Protein AF-A0A7V9KT99-F1 (afdb_monomer_lite)

Secondary structure (DSSP, 8-state):
-THHHHHHHHHHHH--SHHHHHHHHHHHHHHHHHHHHHHHHHHHHHHHHHHHHHHHHHHSSPPTTHHHHHHHHHHHHHHHHHHHHHHHHHHHHHHHT-SSS-HHHHHHHHHHHHHHHHHHHHTTT-STT--HHHHHHHHHHHHHHHHH-

Sequence (149 aa):
MIVTPAGLAGLTVVLEEPAARVLSAMATAAYVAGGVCWIASLAFRLTVVTWAAERTVKLGHVPEGFAAYDRWAGALYIIHMLTAYVASIVLGLAVLVSEALPTWLGWIGVLWGVAFALGFLATRFAGPFNPPFLAHLYTASVGVALLVH

Structure (mmCIF, N/CA/C/O backbone):
data_AF-A0A7V9KT99-F1
#
_entry.id   AF-A0A7V9KT99-F1
#
loop_
_atom_site.group_PDB
_atom_site.id
_atom_site.type_symbol
_atom_site.label_atom_id
_atom_site.label_alt_id
_atom_site.label_comp_id
_atom_site.label_asym_id
_atom_site.label_entity_id
_atom_site.label_seq_id
_atom_site.pdbx_PDB_ins_code
_atom_sit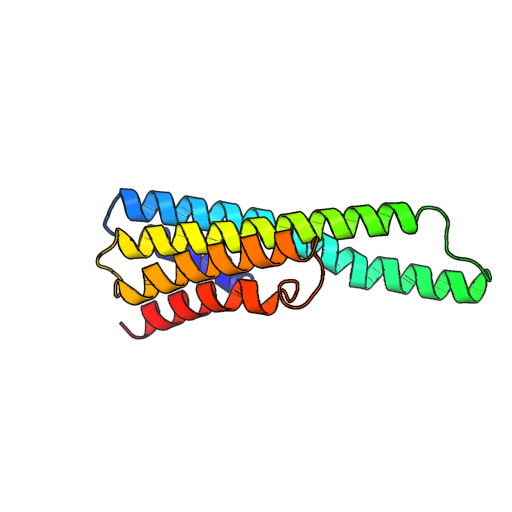e.Cartn_x
_atom_site.Cartn_y
_atom_site.Cartn_z
_atom_site.occupancy
_atom_site.B_iso_or_equiv
_atom_site.auth_seq_id
_atom_site.auth_comp_id
_atom_site.auth_asym_id
_atom_site.auth_atom_id
_atom_site.pdbx_PDB_model_num
ATOM 1 N N . MET A 1 1 ? -9.886 5.329 -5.686 1.00 50.69 1 MET A N 1
ATOM 2 C CA . MET A 1 1 ? -8.592 5.606 -5.025 1.00 50.69 1 MET A CA 1
ATOM 3 C C . MET A 1 1 ? -8.690 6.719 -3.988 1.00 50.69 1 MET A C 1
ATOM 5 O O . MET A 1 1 ? -8.309 6.451 -2.867 1.00 50.69 1 MET A O 1
ATOM 9 N N . ILE A 1 2 ? -9.270 7.896 -4.278 1.00 55.25 2 ILE A N 1
ATOM 10 C CA . ILE A 1 2 ? -9.514 8.968 -3.272 1.00 55.25 2 ILE A CA 1
ATOM 11 C C . ILE A 1 2 ? -10.466 8.523 -2.141 1.00 55.25 2 ILE A C 1
ATOM 13 O O . ILE A 1 2 ? -10.355 8.971 -1.004 1.00 55.25 2 ILE A O 1
ATOM 17 N N . VAL A 1 3 ? -11.363 7.582 -2.444 1.00 58.66 3 VAL A N 1
ATOM 18 C CA . VAL A 1 3 ? -12.352 7.046 -1.497 1.00 58.66 3 VAL A CA 1
ATOM 19 C C . VAL A 1 3 ? -11.698 6.310 -0.319 1.00 58.66 3 VAL A C 1
ATOM 21 O O . VAL A 1 3 ? -12.211 6.373 0.789 1.00 58.66 3 VAL A O 1
ATOM 24 N N . THR A 1 4 ? -10.544 5.660 -0.514 1.00 68.69 4 THR A N 1
ATOM 25 C CA . THR A 1 4 ? -9.896 4.865 0.545 1.00 68.69 4 THR A CA 1
ATOM 26 C C . THR A 1 4 ? -9.208 5.742 1.604 1.00 68.69 4 THR A C 1
ATOM 28 O O . THR A 1 4 ? -9.477 5.535 2.782 1.00 68.69 4 THR A O 1
ATOM 31 N N . PRO A 1 5 ? -8.404 6.767 1.248 1.00 69.12 5 PRO A N 1
ATOM 32 C CA . PRO A 1 5 ? -7.903 7.746 2.211 1.00 69.12 5 PRO A CA 1
ATOM 33 C C . PRO A 1 5 ? -9.013 8.532 2.907 1.00 69.12 5 PRO A C 1
ATOM 35 O O . PRO A 1 5 ? -8.936 8.739 4.111 1.00 69.12 5 PRO A O 1
ATOM 38 N N . ALA A 1 6 ? -10.052 8.945 2.170 1.00 70.94 6 ALA A N 1
ATOM 39 C CA . ALA A 1 6 ? -11.189 9.653 2.753 1.00 70.94 6 ALA A CA 1
ATOM 40 C C . ALA A 1 6 ? -11.958 8.768 3.747 1.00 70.94 6 ALA A C 1
ATOM 42 O O . ALA A 1 6 ? -12.325 9.236 4.819 1.00 70.94 6 ALA A O 1
ATOM 43 N N . GLY A 1 7 ? -12.140 7.482 3.430 1.00 74.38 7 GLY A N 1
ATOM 44 C CA . GLY A 1 7 ? -12.744 6.503 4.333 1.00 74.38 7 GLY A CA 1
ATOM 45 C C . GLY A 1 7 ? -11.909 6.253 5.592 1.00 74.38 7 GLY A C 1
ATOM 46 O O . GLY A 1 7 ? -12.460 6.2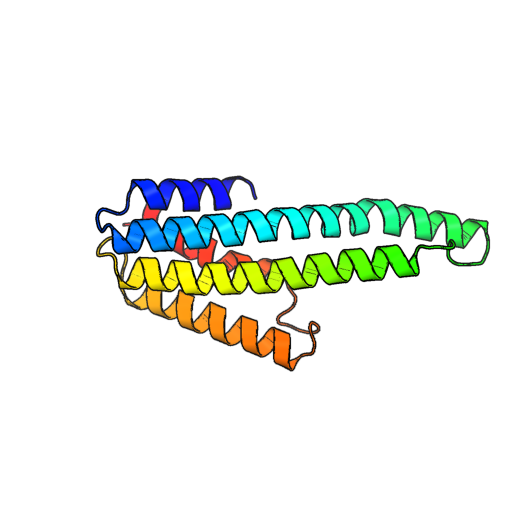36 6.686 1.00 74.38 7 GLY A O 1
ATOM 47 N N . LEU A 1 8 ? -10.582 6.137 5.467 1.00 74.50 8 LEU A N 1
ATOM 48 C CA . LEU A 1 8 ? -9.676 5.978 6.617 1.00 74.50 8 LEU A CA 1
ATOM 49 C C . LEU A 1 8 ? -9.625 7.238 7.502 1.00 74.50 8 LEU A C 1
ATOM 51 O O . LEU A 1 8 ? -9.662 7.155 8.732 1.00 74.50 8 LEU A O 1
ATOM 55 N N . ALA A 1 9 ? -9.617 8.421 6.886 1.00 75.62 9 ALA A N 1
ATOM 56 C CA . ALA A 1 9 ? -9.734 9.683 7.609 1.00 75.62 9 ALA A CA 1
ATOM 57 C C . ALA A 1 9 ? -11.094 9.793 8.321 1.00 75.62 9 ALA A C 1
ATOM 59 O O . ALA A 1 9 ? -11.141 10.177 9.486 1.00 75.62 9 ALA A O 1
ATOM 60 N N . GLY A 1 10 ? -12.181 9.393 7.655 1.00 75.62 10 GLY A N 1
ATOM 61 C CA . GLY A 1 10 ? -13.524 9.335 8.233 1.00 75.62 10 GLY A CA 1
ATOM 62 C C . GLY A 1 10 ? -13.616 8.379 9.423 1.00 75.62 10 GLY A C 1
ATOM 63 O O . GLY A 1 10 ? -14.173 8.748 10.452 1.00 75.62 10 GLY A O 1
ATOM 64 N N . LEU A 1 11 ? -12.990 7.201 9.337 1.00 77.75 11 LEU A N 1
ATOM 65 C CA . LEU A 1 11 ? -12.935 6.234 10.437 1.00 77.75 11 LEU A CA 1
ATOM 66 C C . LEU A 1 11 ? -12.329 6.847 11.706 1.00 77.75 11 LEU A C 1
ATOM 68 O O . LEU A 1 11 ? -12.849 6.658 12.799 1.00 77.75 11 LEU A O 1
ATOM 72 N N . THR A 1 12 ? -11.290 7.668 11.558 1.00 80.38 12 THR A N 1
ATOM 73 C CA . THR A 1 12 ? -10.648 8.375 12.680 1.00 80.38 12 THR A CA 1
ATOM 74 C C . THR A 1 12 ? -11.618 9.284 13.448 1.00 80.38 12 THR A C 1
ATOM 76 O O . THR A 1 12 ? -11.429 9.512 14.640 1.00 80.38 12 THR A O 1
ATOM 79 N N . VAL A 1 13 ? -12.652 9.802 12.781 1.00 80.44 13 VAL A N 1
ATOM 80 C CA . VAL A 1 13 ? -13.680 10.656 13.396 1.00 80.44 13 VAL A CA 1
ATOM 81 C C . VAL A 1 13 ? -14.748 9.825 14.115 1.00 80.44 13 VAL A C 1
ATOM 83 O O . VAL A 1 13 ? -15.282 10.279 15.122 1.00 80.44 13 VAL A O 1
ATOM 86 N N . VAL A 1 14 ? -15.048 8.626 13.607 1.00 82.38 14 VAL A N 1
ATOM 87 C CA . VAL A 1 14 ? -16.129 7.759 14.107 1.00 82.38 14 VAL A CA 1
ATOM 88 C C . VAL A 1 14 ? -15.708 6.937 15.323 1.00 82.38 14 VAL A C 1
ATOM 90 O O . VAL A 1 14 ? -16.533 6.684 16.193 1.00 82.38 14 VAL A O 1
ATOM 93 N N . LEU A 1 15 ? -14.438 6.537 15.412 1.00 84.38 15 LEU A N 1
ATOM 94 C CA . LEU A 1 15 ? -13.934 5.772 16.556 1.00 84.38 15 LEU A CA 1
ATOM 95 C C . LEU A 1 15 ? -14.130 6.569 17.849 1.00 84.38 15 LEU A C 1
ATOM 97 O O . LEU A 1 15 ? -13.860 7.766 17.867 1.00 84.38 15 LEU A O 1
ATOM 101 N N . GLU A 1 16 ? -14.574 5.950 18.937 1.00 85.06 16 GLU A N 1
ATOM 102 C CA . GLU A 1 16 ? -14.769 6.646 20.218 1.00 85.06 16 GLU A CA 1
ATOM 103 C C . GLU A 1 16 ? -13.500 6.607 21.074 1.00 85.06 16 GLU A C 1
ATOM 105 O O . GLU A 1 16 ? -13.167 7.574 21.764 1.00 85.06 16 GLU A O 1
ATOM 110 N N . GLU A 1 17 ? -12.730 5.526 20.958 1.00 90.31 17 GLU A N 1
ATOM 111 C CA . GLU A 1 17 ? -11.565 5.270 21.787 1.00 90.31 17 GLU A CA 1
ATOM 112 C C . GLU A 1 17 ? -10.359 6.121 21.342 1.00 90.31 17 GLU A C 1
ATOM 114 O O . GLU A 1 17 ? -9.925 6.040 20.185 1.00 90.31 17 GLU A O 1
ATOM 119 N N . PRO A 1 18 ? -9.724 6.896 22.248 1.00 91.12 18 PRO A N 1
ATOM 120 C CA . PRO A 1 18 ? -8.600 7.766 21.893 1.00 91.12 18 PRO A CA 1
ATOM 121 C C . PRO A 1 18 ? -7.431 7.023 21.234 1.00 91.12 18 PRO A C 1
ATOM 123 O O . PRO A 1 18 ? -6.836 7.518 20.277 1.00 91.12 18 PRO A O 1
ATOM 126 N N . ALA A 1 19 ? -7.119 5.818 21.719 1.00 91.75 19 ALA A N 1
ATOM 127 C CA . ALA A 1 19 ? -6.050 4.991 21.167 1.00 91.75 19 ALA A CA 1
ATOM 128 C C . ALA A 1 19 ? -6.372 4.515 19.740 1.00 91.75 19 ALA A C 1
ATOM 130 O O . ALA A 1 19 ? -5.511 4.587 18.862 1.00 91.75 19 ALA A O 1
ATOM 131 N N . ALA A 1 20 ? -7.618 4.102 19.484 1.00 90.50 20 ALA A N 1
ATOM 132 C CA . ALA A 1 20 ? -8.060 3.681 18.160 1.00 90.50 20 ALA A CA 1
ATOM 133 C C . ALA A 1 20 ? -8.015 4.846 17.156 1.00 90.50 20 ALA A C 1
ATOM 135 O O . ALA A 1 20 ? -7.537 4.668 16.034 1.00 90.50 20 ALA A O 1
ATOM 136 N N . ARG A 1 21 ? -8.405 6.064 17.569 1.00 90.69 21 ARG A N 1
ATOM 137 C CA . ARG A 1 21 ? -8.283 7.279 16.739 1.00 90.69 21 ARG A CA 1
ATOM 138 C C . ARG A 1 21 ? -6.842 7.552 16.323 1.00 90.69 21 ARG A C 1
ATOM 140 O O . ARG A 1 21 ? -6.578 7.779 15.146 1.00 90.69 21 ARG A O 1
ATOM 147 N N . VAL A 1 22 ? -5.900 7.515 17.269 1.00 93.38 22 VAL A N 1
ATOM 148 C CA . VAL A 1 22 ? -4.476 7.758 16.973 1.00 93.38 22 VAL A CA 1
ATOM 149 C C . VAL A 1 22 ? -3.944 6.715 15.991 1.00 93.38 22 VAL A C 1
ATOM 151 O O . VAL A 1 22 ? -3.313 7.078 14.998 1.00 93.38 22 VAL A O 1
ATOM 154 N N . LEU A 1 23 ? -4.245 5.433 16.214 1.00 93.25 23 LEU A N 1
ATOM 155 C CA . LEU A 1 23 ? -3.837 4.355 15.311 1.00 93.25 23 LEU A CA 1
ATOM 156 C C . LEU A 1 23 ? -4.462 4.520 13.916 1.00 93.25 23 LEU A C 1
ATOM 158 O O . LEU A 1 23 ? -3.757 4.434 12.912 1.00 93.25 23 LEU A O 1
ATOM 162 N N . SER A 1 24 ? -5.751 4.847 13.830 1.00 90.88 24 SER A N 1
ATOM 163 C CA . SER A 1 24 ? -6.431 5.119 12.558 1.00 90.88 24 SER A CA 1
ATOM 164 C C . SER A 1 24 ? -5.814 6.312 11.812 1.00 90.88 24 SER A C 1
ATOM 166 O 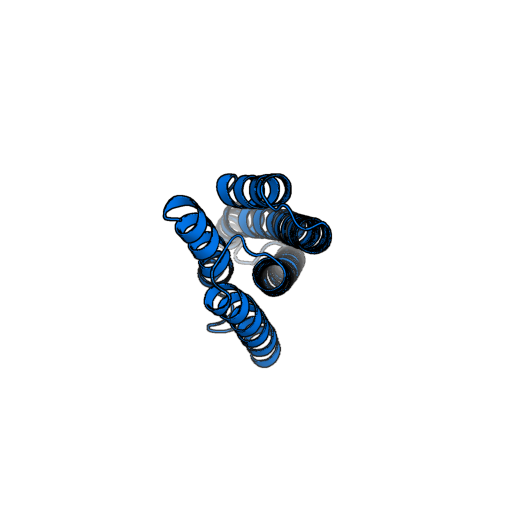O . SER A 1 24 ? -5.578 6.240 10.601 1.00 90.88 24 SER A O 1
ATOM 168 N N . ALA A 1 25 ? -5.455 7.386 12.522 1.00 90.69 25 ALA A N 1
ATOM 169 C CA . ALA A 1 25 ? -4.763 8.535 11.941 1.00 90.69 25 ALA A CA 1
ATOM 170 C C . ALA A 1 25 ? -3.376 8.150 11.398 1.00 90.69 25 ALA A C 1
ATOM 172 O O . ALA A 1 25 ? -3.019 8.527 10.280 1.00 90.69 25 ALA A O 1
ATOM 173 N N . MET A 1 26 ? -2.610 7.354 12.151 1.00 93.69 26 MET A N 1
ATOM 174 C CA . MET A 1 26 ? -1.304 6.843 11.720 1.00 93.69 26 MET A CA 1
ATOM 175 C C . MET A 1 26 ? -1.421 5.949 10.480 1.00 93.69 26 MET A C 1
ATOM 177 O O . MET A 1 26 ? -0.651 6.115 9.531 1.00 93.69 26 MET A O 1
ATOM 181 N N . ALA A 1 27 ? -2.399 5.039 10.456 1.00 91.44 27 ALA A N 1
ATOM 182 C CA . ALA A 1 27 ? -2.676 4.194 9.299 1.00 91.44 27 ALA A CA 1
ATOM 183 C C . ALA A 1 27 ? -3.038 5.037 8.068 1.00 91.44 27 ALA A C 1
ATOM 185 O O . ALA A 1 27 ? -2.512 4.803 6.980 1.00 91.44 27 ALA A O 1
ATOM 186 N N . THR A 1 28 ? -3.873 6.065 8.250 1.00 90.06 28 THR A N 1
ATOM 187 C CA . THR A 1 28 ? -4.245 7.015 7.193 1.00 90.06 28 THR A CA 1
ATOM 188 C C . THR A 1 28 ? -3.019 7.745 6.648 1.00 90.06 28 THR A C 1
ATOM 190 O O . THR A 1 28 ? -2.820 7.787 5.434 1.00 90.06 28 THR A O 1
ATOM 193 N N . ALA A 1 29 ? -2.166 8.281 7.524 1.00 91.25 29 ALA A N 1
ATOM 194 C CA . ALA A 1 29 ? -0.959 9.000 7.127 1.00 91.25 29 ALA A CA 1
ATOM 195 C C . ALA A 1 29 ? 0.010 8.105 6.339 1.00 91.25 29 ALA A C 1
ATOM 197 O O . ALA A 1 29 ? 0.480 8.498 5.269 1.00 91.25 29 ALA A O 1
ATOM 198 N N . ALA A 1 30 ? 0.256 6.881 6.820 1.00 91.44 30 ALA A N 1
ATOM 199 C CA . ALA A 1 30 ? 1.091 5.902 6.127 1.00 91.44 30 ALA A CA 1
ATOM 200 C C . ALA A 1 30 ? 0.520 5.548 4.744 1.00 91.44 30 ALA A C 1
ATOM 202 O O . ALA A 1 30 ? 1.250 5.536 3.752 1.00 91.44 30 ALA A O 1
ATOM 203 N N . TYR A 1 31 ? -0.793 5.328 4.662 1.00 88.69 31 TYR A N 1
ATOM 204 C CA . TYR A 1 31 ? -1.468 4.994 3.412 1.00 88.69 31 TYR A CA 1
ATOM 205 C C . TYR A 1 31 ? -1.423 6.143 2.395 1.00 88.69 31 TYR A C 1
ATOM 207 O O . TYR A 1 31 ? -1.164 5.913 1.214 1.00 88.69 31 TYR A O 1
ATOM 215 N N . VAL A 1 32 ? -1.631 7.390 2.835 1.00 90.12 32 VAL A N 1
ATOM 216 C CA . VAL A 1 32 ? -1.546 8.583 1.975 1.00 90.12 32 VAL A CA 1
ATOM 217 C C . VAL A 1 32 ? -0.125 8.782 1.457 1.00 90.12 32 VAL A C 1
ATOM 219 O O . VAL A 1 32 ? 0.057 8.972 0.254 1.00 90.12 32 VAL A O 1
ATOM 222 N N . ALA A 1 33 ? 0.880 8.687 2.332 1.00 90.81 33 ALA A N 1
ATOM 223 C CA . ALA A 1 33 ? 2.282 8.804 1.940 1.00 90.81 33 ALA A CA 1
ATOM 224 C C . ALA A 1 33 ? 2.653 7.748 0.886 1.00 90.81 33 ALA A C 1
ATOM 226 O O . ALA A 1 33 ? 3.195 8.082 -0.170 1.00 90.81 33 ALA A O 1
ATOM 227 N N . GLY A 1 34 ? 2.266 6.490 1.117 1.00 90.75 34 GLY A N 1
ATOM 228 C CA . GLY A 1 34 ? 2.427 5.418 0.141 1.00 90.75 34 GLY A CA 1
ATOM 229 C C . GLY A 1 34 ? 1.681 5.679 -1.165 1.00 90.75 34 GLY A C 1
ATOM 230 O O . GLY A 1 34 ? 2.203 5.397 -2.243 1.00 90.75 34 GLY A O 1
ATOM 231 N N . GLY A 1 35 ? 0.468 6.226 -1.094 1.00 89.25 35 GLY A N 1
ATOM 232 C CA . GLY A 1 35 ? -0.345 6.568 -2.259 1.00 89.25 35 GLY A CA 1
ATOM 233 C C . GLY A 1 35 ? 0.333 7.579 -3.184 1.00 89.25 35 GLY A C 1
ATOM 234 O O . GLY A 1 35 ? 0.294 7.406 -4.400 1.00 89.25 35 GLY A O 1
ATOM 235 N N . VAL A 1 36 ? 1.022 8.584 -2.634 1.00 92.12 36 VAL A N 1
ATOM 236 C CA . VAL A 1 36 ? 1.802 9.549 -3.431 1.00 92.12 36 VAL A CA 1
ATOM 237 C C . VAL A 1 36 ? 2.931 8.848 -4.191 1.00 92.12 36 VAL A C 1
ATOM 239 O O . VAL A 1 36 ? 3.087 9.059 -5.396 1.00 92.12 36 VAL A O 1
ATOM 242 N N . CYS A 1 37 ? 3.682 7.966 -3.522 1.00 92.81 37 CYS A N 1
ATOM 243 C CA . CYS A 1 37 ? 4.749 7.188 -4.158 1.00 92.81 37 CYS A CA 1
ATOM 244 C C . CYS A 1 37 ? 4.214 6.295 -5.287 1.00 92.81 37 CYS A C 1
ATOM 246 O O . CYS A 1 37 ? 4.815 6.216 -6.360 1.00 92.81 37 CYS A O 1
ATOM 248 N N . TRP A 1 38 ? 3.057 5.665 -5.075 1.00 91.00 38 TRP A N 1
ATOM 249 C CA . TRP A 1 38 ? 2.402 4.855 -6.097 1.00 91.00 38 TRP A CA 1
ATOM 250 C C . TRP A 1 38 ? 1.959 5.670 -7.302 1.00 91.00 38 TRP A C 1
ATOM 252 O O . TRP A 1 38 ? 2.242 5.270 -8.426 1.00 91.00 38 TRP A O 1
ATOM 262 N N . ILE A 1 39 ? 1.313 6.821 -7.088 1.00 91.62 39 ILE A N 1
ATOM 263 C CA . ILE A 1 39 ? 0.862 7.701 -8.174 1.00 91.62 39 ILE A CA 1
ATOM 264 C C . ILE A 1 39 ? 2.054 8.153 -9.019 1.00 91.62 39 ILE A C 1
ATOM 266 O O . ILE A 1 39 ? 1.984 8.097 -10.244 1.00 91.62 39 ILE A O 1
ATOM 270 N N . ALA A 1 40 ? 3.164 8.542 -8.388 1.00 93.50 40 ALA A N 1
ATOM 271 C CA . ALA A 1 40 ? 4.379 8.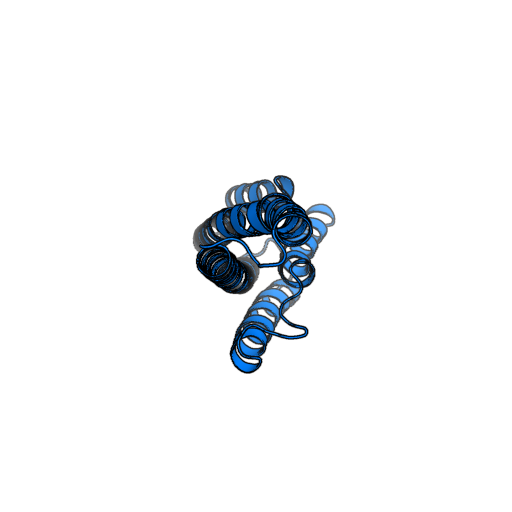931 -9.098 1.00 93.50 40 ALA A CA 1
ATOM 272 C C . ALA A 1 40 ? 4.983 7.765 -9.908 1.00 93.50 40 ALA A C 1
ATOM 274 O O . ALA A 1 40 ? 5.302 7.929 -11.087 1.00 93.50 40 ALA A O 1
ATOM 275 N N . SER A 1 41 ? 5.077 6.569 -9.315 1.00 92.38 41 SER A N 1
ATOM 276 C CA . SER A 1 41 ? 5.546 5.356 -10.005 1.00 92.38 41 SER A CA 1
ATOM 277 C C . SER A 1 41 ? 4.625 4.955 -11.170 1.00 92.38 41 SER A C 1
ATOM 279 O O . SER A 1 41 ? 5.081 4.595 -12.258 1.00 92.38 41 SER A O 1
ATOM 281 N N . LEU A 1 42 ? 3.310 5.078 -10.983 1.00 91.06 42 LEU A N 1
ATOM 282 C CA . LEU A 1 42 ? 2.309 4.792 -12.004 1.00 91.06 42 LEU A CA 1
ATOM 283 C C . LEU A 1 42 ? 2.373 5.806 -13.151 1.00 91.06 42 LEU A C 1
ATOM 285 O O . LEU A 1 42 ? 2.354 5.408 -14.313 1.00 91.06 42 LEU A O 1
ATOM 289 N N . ALA A 1 43 ? 2.507 7.097 -12.842 1.00 93.62 43 ALA A N 1
ATOM 290 C CA . ALA A 1 43 ? 2.678 8.147 -13.840 1.00 93.62 43 ALA A CA 1
ATOM 291 C C . ALA A 1 43 ? 3.919 7.887 -14.701 1.00 93.62 43 ALA A C 1
ATOM 293 O O . ALA A 1 43 ? 3.827 7.943 -15.926 1.00 93.62 43 ALA A O 1
ATOM 294 N N . PHE A 1 44 ? 5.045 7.505 -14.089 1.00 93.38 44 PHE A N 1
ATOM 295 C CA . PHE A 1 44 ? 6.242 7.086 -14.820 1.00 93.38 44 PHE A CA 1
ATOM 296 C C . PHE A 1 44 ? 5.948 5.920 -15.777 1.00 93.38 44 PHE A C 1
ATOM 298 O O . PHE A 1 44 ? 6.258 6.007 -16.967 1.00 93.38 44 PHE A O 1
ATOM 305 N N . ARG A 1 45 ? 5.291 4.857 -15.292 1.00 91.06 45 ARG A N 1
ATOM 306 C CA . ARG A 1 45 ? 4.945 3.681 -16.109 1.00 91.06 45 ARG A CA 1
ATOM 307 C C . ARG A 1 45 ? 4.024 4.006 -17.284 1.00 91.06 45 ARG A C 1
ATOM 309 O O . ARG A 1 45 ? 4.124 3.357 -18.318 1.00 91.06 45 ARG A O 1
ATOM 316 N N . LEU A 1 46 ? 3.128 4.976 -17.130 1.00 92.62 46 LEU A N 1
ATOM 317 C CA . LEU A 1 46 ? 2.159 5.344 -18.166 1.00 92.62 46 LEU A CA 1
ATOM 318 C C . LEU A 1 46 ? 2.690 6.388 -19.160 1.00 92.62 46 LEU A C 1
ATOM 320 O O . LEU A 1 46 ? 2.147 6.502 -20.257 1.00 92.62 46 LEU A O 1
ATOM 324 N N . THR A 1 47 ? 3.736 7.139 -18.800 1.00 93.50 47 THR A N 1
ATOM 325 C CA . THR A 1 47 ? 4.241 8.265 -19.610 1.00 93.50 47 THR A CA 1
ATOM 326 C C . THR A 1 47 ? 5.677 8.071 -20.092 1.00 93.50 47 THR A C 1
ATOM 328 O O . THR A 1 47 ? 5.956 8.173 -21.282 1.00 93.50 47 THR A O 1
ATOM 331 N N . VAL A 1 48 ? 6.614 7.774 -19.192 1.00 91.88 48 VAL A N 1
ATOM 332 C CA . VAL A 1 48 ? 8.041 7.716 -19.530 1.00 91.88 48 VAL A CA 1
ATOM 333 C C . VAL A 1 48 ? 8.390 6.396 -20.205 1.00 91.88 48 VAL A C 1
ATOM 335 O O . VAL A 1 48 ? 9.191 6.388 -21.134 1.00 91.88 48 VAL A O 1
ATOM 338 N N . VAL A 1 49 ? 7.765 5.286 -19.802 1.00 92.38 49 VAL A N 1
ATOM 339 C CA . VAL A 1 49 ? 7.972 3.982 -20.458 1.00 92.38 49 VAL A CA 1
ATOM 340 C C . VAL A 1 49 ? 7.457 3.998 -21.899 1.00 92.38 49 VAL A C 1
ATOM 342 O O . VAL A 1 49 ? 8.145 3.519 -22.797 1.00 92.38 49 VAL A O 1
ATOM 345 N N . THR A 1 50 ? 6.285 4.589 -22.140 1.00 92.75 50 THR A N 1
ATOM 346 C CA . THR A 1 50 ? 5.706 4.724 -23.486 1.00 92.75 50 THR A CA 1
ATOM 347 C C . THR A 1 50 ? 6.561 5.639 -24.364 1.00 92.75 50 THR A C 1
ATOM 349 O O . THR A 1 50 ? 6.955 5.242 -25.460 1.00 92.75 50 THR A O 1
ATOM 352 N N . TRP A 1 51 ? 6.971 6.799 -23.845 1.00 94.25 51 TRP A N 1
ATOM 353 C CA . TRP A 1 51 ? 7.920 7.690 -24.519 1.00 94.25 51 TRP A CA 1
ATOM 354 C C . TRP A 1 51 ? 9.261 7.007 -24.842 1.00 94.25 51 TRP A C 1
ATOM 356 O O . TRP A 1 51 ? 9.787 7.144 -25.951 1.00 94.25 51 TRP A O 1
ATOM 366 N N . ALA A 1 52 ? 9.825 6.256 -23.892 1.00 92.50 52 ALA A N 1
ATOM 367 C CA . ALA A 1 52 ? 11.106 5.581 -24.072 1.00 92.50 52 ALA A CA 1
ATOM 368 C C . ALA A 1 52 ? 11.016 4.467 -25.119 1.00 92.50 52 ALA A C 1
ATOM 370 O O . ALA A 1 52 ? 11.937 4.312 -25.923 1.00 92.50 52 ALA A O 1
ATOM 371 N N . ALA A 1 53 ? 9.899 3.737 -25.159 1.00 92.44 53 ALA A N 1
ATOM 372 C CA . ALA A 1 53 ? 9.638 2.735 -26.184 1.00 92.44 53 ALA A CA 1
ATOM 373 C C . ALA A 1 53 ? 9.601 3.370 -27.584 1.00 92.44 53 ALA A C 1
ATOM 375 O O . ALA A 1 53 ? 10.319 2.922 -28.480 1.00 92.44 53 ALA A O 1
ATOM 376 N N . GLU A 1 54 ? 8.859 4.469 -27.762 1.00 93.75 54 GLU A N 1
ATOM 377 C CA . GLU A 1 54 ? 8.798 5.190 -29.042 1.00 93.75 54 GLU A CA 1
ATOM 378 C C . GLU A 1 54 ? 10.170 5.697 -29.501 1.00 93.75 54 GLU A C 1
ATOM 380 O O . GLU A 1 54 ? 10.516 5.620 -30.683 1.00 93.75 54 GLU A O 1
ATOM 385 N N . ARG A 1 55 ? 10.974 6.222 -28.571 1.00 92.12 55 ARG A N 1
ATOM 386 C CA . ARG A 1 55 ? 12.332 6.689 -28.869 1.00 92.12 55 ARG A CA 1
ATOM 387 C C . ARG A 1 55 ? 13.278 5.548 -29.209 1.00 92.12 55 ARG A C 1
ATOM 389 O O . ARG A 1 55 ? 14.075 5.709 -30.126 1.00 92.12 55 ARG A O 1
ATOM 396 N N . THR A 1 56 ? 13.155 4.410 -28.534 1.00 94.56 56 THR A N 1
ATOM 397 C CA . THR A 1 56 ? 13.980 3.224 -28.801 1.00 94.56 56 THR A CA 1
ATOM 398 C C . THR A 1 56 ? 13.759 2.706 -30.217 1.00 94.56 56 THR A C 1
ATOM 400 O O . THR A 1 56 ? 14.724 2.422 -30.920 1.00 94.56 56 THR A O 1
ATOM 403 N N . VAL A 1 57 ? 12.506 2.671 -30.680 1.00 94.94 57 VAL A N 1
ATOM 404 C CA . VAL A 1 57 ? 12.176 2.284 -32.062 1.00 94.94 57 VAL A CA 1
ATOM 405 C C . VAL A 1 57 ? 12.799 3.245 -33.080 1.00 94.94 57 VAL A C 1
ATOM 407 O O . VAL A 1 57 ? 13.287 2.808 -34.117 1.00 94.94 57 VAL A O 1
ATOM 410 N N . LYS A 1 58 ? 12.814 4.552 -32.788 1.00 93.31 58 LYS A N 1
ATOM 411 C CA . LYS A 1 58 ? 13.357 5.576 -33.698 1.00 93.31 58 LYS A CA 1
ATOM 412 C C . LYS A 1 58 ? 14.887 5.639 -33.714 1.00 93.31 58 LYS A C 1
ATOM 414 O O . LYS A 1 58 ? 15.459 5.927 -34.757 1.00 93.31 58 LYS A O 1
ATOM 419 N N . LEU A 1 59 ? 15.534 5.438 -32.567 1.00 91.00 59 LEU A N 1
ATOM 420 C CA . LEU A 1 59 ? 16.981 5.623 -32.389 1.00 91.00 59 LEU A CA 1
ATOM 421 C C . LEU A 1 59 ? 17.772 4.308 -32.456 1.00 91.00 59 LEU A C 1
ATOM 423 O O . LEU A 1 59 ? 18.991 4.335 -32.574 1.00 91.00 59 LEU A O 1
ATOM 427 N N . GLY A 1 60 ? 17.100 3.158 -32.357 1.00 93.75 60 GLY A N 1
ATOM 428 C CA . GLY A 1 60 ? 17.736 1.838 -32.315 1.00 93.75 60 GLY A CA 1
ATOM 429 C C . GLY A 1 60 ? 18.370 1.481 -30.964 1.00 93.75 60 GLY A C 1
ATOM 430 O O . GLY A 1 60 ? 18.893 0.382 -30.811 1.00 93.75 60 GLY A O 1
ATOM 431 N N . HIS A 1 61 ? 18.312 2.372 -29.972 1.00 91.56 61 HIS A N 1
ATOM 432 C CA . HIS A 1 61 ? 18.811 2.139 -28.618 1.00 91.56 61 HIS A CA 1
ATOM 433 C C . HIS A 1 61 ? 17.924 2.826 -27.572 1.00 91.56 61 HIS A C 1
ATOM 435 O O . HIS A 1 61 ? 17.200 3.777 -27.872 1.00 91.56 61 HIS A O 1
ATOM 441 N N . VAL A 1 62 ? 17.991 2.353 -26.326 1.00 92.38 62 VAL A N 1
ATOM 442 C CA . VAL A 1 62 ? 17.231 2.930 -25.207 1.00 92.38 62 VAL A CA 1
ATOM 443 C C . VAL A 1 62 ? 17.735 4.354 -24.910 1.00 92.38 62 VAL A C 1
ATOM 445 O O . VAL A 1 62 ? 18.952 4.568 -24.928 1.00 92.38 62 VAL A O 1
ATOM 448 N N . PRO A 1 63 ? 16.847 5.334 -24.641 1.00 91.69 63 PRO A N 1
ATOM 449 C CA . PRO A 1 63 ? 17.253 6.688 -24.277 1.00 91.69 63 PRO A CA 1
ATOM 450 C C . PRO A 1 63 ? 18.147 6.733 -23.039 1.00 91.69 63 PRO A C 1
ATOM 452 O O . PRO A 1 63 ? 17.901 6.045 -22.042 1.00 91.69 63 PRO A O 1
ATOM 455 N N . GLU A 1 64 ? 19.155 7.601 -23.081 1.00 91.44 64 GLU A N 1
ATOM 456 C CA . GLU A 1 64 ? 20.018 7.860 -21.933 1.00 91.44 64 GLU A CA 1
ATOM 457 C C . GLU A 1 64 ? 19.196 8.356 -20.734 1.00 91.44 64 GLU A C 1
ATOM 459 O O . GLU A 1 64 ? 18.221 9.095 -20.872 1.00 91.44 64 GLU A O 1
ATOM 464 N N . GLY A 1 65 ? 19.555 7.897 -19.535 1.00 88.56 65 GLY A N 1
ATOM 465 C CA . GLY A 1 65 ? 18.846 8.239 -18.299 1.00 88.56 65 GLY A CA 1
ATOM 466 C C . GLY A 1 65 ? 17.593 7.405 -18.005 1.00 88.56 65 GLY A C 1
ATOM 467 O O . GLY A 1 65 ? 17.186 7.358 -16.845 1.00 88.56 65 GLY A O 1
ATOM 468 N N . PHE A 1 66 ? 17.030 6.661 -18.971 1.00 92.25 66 PHE A N 1
ATOM 469 C CA . PHE A 1 66 ? 15.851 5.810 -18.729 1.00 92.25 66 PHE A CA 1
ATOM 470 C C . PHE A 1 66 ? 16.068 4.833 -17.562 1.00 92.25 66 PHE A C 1
ATOM 472 O O . PHE A 1 66 ? 15.239 4.751 -16.662 1.00 92.25 66 PHE A O 1
ATOM 479 N N . ALA A 1 67 ? 17.229 4.172 -17.507 1.00 92.75 67 ALA A N 1
ATOM 480 C CA . ALA A 1 67 ? 17.574 3.240 -16.430 1.00 92.75 67 ALA A CA 1
ATOM 481 C C . ALA A 1 67 ? 17.686 3.899 -15.038 1.00 92.75 67 ALA A C 1
ATOM 483 O O . ALA A 1 67 ? 17.569 3.227 -14.012 1.00 92.75 67 ALA A O 1
ATOM 484 N N . ALA A 1 68 ? 17.956 5.206 -14.964 1.00 93.19 68 ALA A N 1
ATOM 485 C CA . ALA A 1 68 ? 17.937 5.933 -13.696 1.00 93.19 68 ALA A CA 1
ATOM 486 C C . ALA A 1 68 ? 16.495 6.214 -13.255 1.00 93.19 68 ALA A C 1
ATOM 488 O O . ALA A 1 68 ? 16.154 5.963 -12.098 1.00 93.19 68 ALA A O 1
ATOM 489 N N . TYR A 1 69 ? 15.642 6.657 -14.182 1.00 91.88 69 TYR A N 1
ATOM 490 C CA . TYR A 1 69 ? 14.229 6.890 -13.896 1.00 91.88 69 TYR A CA 1
ATOM 491 C C . TYR A 1 69 ? 13.473 5.602 -13.554 1.00 91.88 69 TYR A C 1
ATOM 493 O O . TYR A 1 69 ? 12.665 5.606 -12.629 1.00 91.88 69 TYR A O 1
ATOM 501 N N . ASP A 1 70 ? 13.782 4.495 -14.231 1.00 93.19 70 ASP A N 1
ATOM 502 C CA . ASP A 1 70 ? 13.187 3.186 -13.954 1.00 93.19 70 ASP A CA 1
ATOM 503 C C . ASP A 1 70 ? 13.511 2.708 -12.528 1.00 93.19 70 ASP A C 1
ATOM 505 O O . ASP A 1 70 ? 12.615 2.364 -11.756 1.00 93.19 70 ASP A O 1
ATOM 509 N N . ARG A 1 71 ? 14.780 2.821 -12.104 1.00 94.06 71 ARG A N 1
ATOM 510 C CA . ARG A 1 71 ? 15.186 2.520 -10.719 1.00 94.06 71 ARG A CA 1
ATOM 511 C C . ARG A 1 71 ? 14.504 3.422 -9.693 1.00 94.06 71 ARG A C 1
ATOM 513 O O . ARG A 1 71 ? 14.100 2.942 -8.636 1.00 94.06 71 ARG A O 1
ATOM 520 N N . TRP A 1 72 ? 14.368 4.714 -9.990 1.00 95.69 72 TRP A N 1
ATOM 521 C CA . TRP A 1 72 ? 13.665 5.659 -9.120 1.00 95.69 72 TRP A CA 1
ATOM 522 C C . TRP A 1 72 ? 12.181 5.296 -8.969 1.00 95.69 72 TRP A C 1
ATOM 524 O O . TRP A 1 72 ? 11.676 5.215 -7.848 1.00 95.69 72 TRP A O 1
ATOM 534 N N . ALA A 1 73 ? 11.496 4.994 -10.073 1.00 93.12 73 ALA A N 1
ATOM 535 C CA . ALA A 1 73 ? 10.094 4.587 -10.057 1.00 93.12 73 ALA A CA 1
ATOM 536 C C . ALA A 1 73 ? 9.888 3.242 -9.341 1.00 93.12 73 ALA A C 1
ATOM 538 O O . ALA A 1 73 ? 8.894 3.072 -8.629 1.00 93.12 73 ALA A O 1
ATOM 539 N N . GLY A 1 74 ? 10.839 2.313 -9.481 1.00 92.25 74 GLY A N 1
ATOM 540 C CA . GLY A 1 74 ? 10.878 1.064 -8.724 1.00 92.25 74 GLY A CA 1
ATOM 541 C C . GLY A 1 74 ? 11.042 1.291 -7.219 1.00 92.25 74 GLY A C 1
ATOM 542 O O . GLY A 1 74 ? 10.307 0.706 -6.427 1.00 92.25 74 GLY A O 1
ATOM 543 N N . ALA A 1 75 ? 11.937 2.193 -6.803 1.00 94.31 75 ALA A N 1
ATOM 544 C CA . ALA A 1 75 ? 12.118 2.533 -5.390 1.00 94.31 75 ALA A CA 1
ATOM 545 C C . ALA A 1 75 ? 10.850 3.149 -4.773 1.00 94.31 75 ALA A C 1
ATOM 547 O O . ALA A 1 75 ? 10.436 2.753 -3.684 1.00 94.31 75 ALA A O 1
ATOM 548 N N . LEU A 1 76 ? 10.185 4.061 -5.491 1.00 94.12 76 LEU A N 1
ATOM 549 C CA . LEU A 1 76 ? 8.896 4.614 -5.065 1.00 94.12 76 LEU A CA 1
ATOM 550 C C . LEU A 1 76 ? 7.827 3.530 -4.907 1.00 94.12 76 LEU A C 1
ATOM 552 O O . LEU A 1 76 ? 7.061 3.547 -3.945 1.00 94.12 76 LEU A O 1
ATOM 556 N N . TYR A 1 77 ? 7.797 2.564 -5.823 1.00 91.19 77 TYR A N 1
ATOM 557 C CA . TYR A 1 77 ? 6.876 1.440 -5.732 1.00 91.19 77 TYR A CA 1
ATOM 558 C C . TYR A 1 77 ? 7.131 0.577 -4.488 1.00 91.19 77 TYR A C 1
ATOM 560 O O . TYR A 1 77 ? 6.193 0.214 -3.782 1.00 91.19 77 TYR A O 1
ATOM 568 N N . ILE A 1 78 ? 8.396 0.296 -4.167 1.00 92.50 78 ILE A N 1
ATOM 569 C CA . ILE A 1 78 ? 8.772 -0.444 -2.953 1.00 92.50 78 ILE A CA 1
ATOM 570 C C . ILE A 1 78 ? 8.296 0.295 -1.697 1.00 92.50 78 ILE A C 1
ATOM 572 O O . ILE A 1 78 ? 7.694 -0.320 -0.815 1.00 92.50 78 ILE A O 1
ATOM 576 N N . ILE A 1 79 ? 8.520 1.612 -1.632 1.00 93.69 79 ILE A N 1
ATOM 577 C CA . ILE A 1 79 ? 8.069 2.452 -0.513 1.00 93.69 79 ILE A CA 1
ATOM 578 C C . ILE A 1 79 ? 6.545 2.386 -0.374 1.00 93.69 79 ILE A C 1
ATOM 580 O O . ILE A 1 79 ? 6.037 2.195 0.733 1.00 93.69 79 ILE A O 1
ATOM 584 N N . HIS A 1 80 ? 5.812 2.488 -1.485 1.00 92.12 80 HIS A N 1
ATOM 585 C CA . HIS A 1 80 ? 4.359 2.341 -1.485 1.00 92.12 80 HIS A CA 1
ATOM 586 C C . HIS A 1 80 ? 3.906 1.003 -0.888 1.00 92.12 80 HIS A C 1
ATOM 588 O O . HIS A 1 80 ? 3.069 0.984 0.010 1.00 92.12 80 HIS A O 1
ATOM 594 N N . MET A 1 81 ? 4.466 -0.112 -1.355 1.00 91.56 81 MET A N 1
ATOM 595 C CA . MET A 1 81 ? 4.044 -1.438 -0.899 1.00 91.56 81 MET A CA 1
ATOM 596 C C . MET A 1 81 ? 4.282 -1.620 0.604 1.00 91.56 81 MET A C 1
ATOM 598 O O . MET A 1 81 ? 3.383 -2.040 1.330 1.00 91.56 81 MET A O 1
ATOM 602 N N . LEU A 1 82 ? 5.465 -1.236 1.094 1.00 92.25 82 LEU A N 1
ATOM 603 C CA . LEU A 1 82 ? 5.791 -1.330 2.519 1.00 92.25 82 LEU A CA 1
ATOM 604 C C . LEU A 1 82 ? 4.863 -0.464 3.374 1.00 92.25 82 LEU A C 1
ATOM 606 O O . LEU A 1 82 ? 4.346 -0.926 4.390 1.00 92.25 82 LEU A O 1
ATOM 610 N N . THR A 1 83 ? 4.611 0.775 2.953 1.00 92.62 83 THR A N 1
ATOM 611 C CA . THR A 1 83 ? 3.715 1.684 3.683 1.00 92.62 83 THR A CA 1
ATOM 612 C C . THR A 1 83 ? 2.262 1.215 3.661 1.00 92.62 83 THR A C 1
ATOM 614 O O . THR A 1 83 ? 1.582 1.353 4.674 1.00 92.62 83 THR A O 1
ATOM 617 N N . ALA A 1 84 ? 1.791 0.589 2.579 1.00 90.50 84 ALA A N 1
ATOM 618 C CA . ALA A 1 84 ? 0.453 0.003 2.514 1.00 90.50 84 ALA A CA 1
ATOM 619 C C . ALA A 1 84 ? 0.291 -1.205 3.458 1.00 90.50 84 ALA A C 1
ATOM 621 O O . ALA A 1 84 ? -0.736 -1.340 4.132 1.00 90.50 84 ALA A O 1
ATOM 622 N N . TYR A 1 85 ? 1.314 -2.057 3.573 1.00 92.00 85 TYR A N 1
ATOM 623 C CA . TYR A 1 85 ? 1.302 -3.166 4.530 1.00 92.00 85 TYR A CA 1
ATOM 624 C C . TYR A 1 85 ? 1.382 -2.684 5.973 1.00 92.00 85 TYR A C 1
ATOM 626 O O . TYR A 1 85 ? 0.597 -3.137 6.803 1.00 92.00 85 TYR A O 1
ATOM 634 N N . VAL A 1 86 ? 2.239 -1.702 6.264 1.00 93.81 86 VAL A N 1
ATOM 635 C CA . VAL A 1 86 ? 2.286 -1.056 7.584 1.00 93.81 86 VAL A CA 1
ATOM 636 C C . VAL A 1 86 ? 0.941 -0.414 7.920 1.00 93.81 86 VAL A C 1
ATOM 638 O O . VAL A 1 86 ? 0.428 -0.630 9.014 1.00 93.81 86 VAL A O 1
ATOM 641 N N . ALA A 1 87 ? 0.322 0.303 6.980 1.00 92.25 87 ALA A N 1
ATOM 642 C CA . ALA A 1 87 ? -1.005 0.877 7.175 1.00 92.25 87 ALA A CA 1
ATOM 643 C C . ALA A 1 87 ? -2.054 -0.199 7.498 1.00 92.25 87 ALA A C 1
ATOM 645 O O . ALA A 1 87 ? -2.887 0.016 8.372 1.00 92.25 87 ALA A O 1
ATOM 646 N N . SER A 1 88 ? -1.979 -1.371 6.859 1.00 92.31 88 SER A N 1
ATOM 647 C CA . SER A 1 88 ? -2.873 -2.503 7.147 1.00 92.31 88 SER A CA 1
ATOM 648 C C . SER A 1 88 ? -2.677 -3.054 8.563 1.00 92.31 88 SER A C 1
ATOM 650 O O . SER A 1 88 ? -3.663 -3.283 9.261 1.00 92.31 88 SER A O 1
ATOM 652 N N . ILE A 1 89 ? -1.425 -3.193 9.021 1.00 95.25 89 ILE A N 1
ATOM 653 C CA . ILE A 1 89 ? -1.112 -3.618 10.396 1.00 95.25 89 ILE A CA 1
ATOM 654 C C . ILE A 1 89 ? -1.679 -2.613 11.397 1.00 95.25 89 ILE A C 1
ATOM 656 O O . ILE A 1 89 ? -2.408 -2.991 12.310 1.00 95.25 89 ILE A O 1
ATOM 660 N N . VAL A 1 90 ? -1.363 -1.329 11.218 1.00 95.06 90 VAL A N 1
ATOM 661 C CA . VAL A 1 90 ? -1.765 -0.264 12.145 1.00 95.06 90 VAL A CA 1
ATOM 662 C C . VAL A 1 90 ? -3.288 -0.107 12.175 1.00 95.06 90 VAL A C 1
ATOM 664 O O . VAL A 1 90 ? -3.863 0.059 13.246 1.00 95.06 90 VAL A O 1
ATOM 667 N N . LEU A 1 91 ? -3.958 -0.236 11.028 1.00 92.00 91 LEU A N 1
ATOM 668 C CA . LEU A 1 91 ? -5.417 -0.242 10.960 1.00 92.00 91 LEU A CA 1
ATOM 669 C C . LEU A 1 91 ? -6.017 -1.479 11.645 1.00 92.00 91 LEU A C 1
ATOM 671 O O . LEU A 1 91 ? -7.021 -1.360 12.337 1.00 92.00 91 LEU A O 1
ATOM 675 N N . GLY A 1 92 ? -5.405 -2.657 11.498 1.00 92.69 92 GLY A N 1
ATOM 676 C CA . GLY A 1 92 ? -5.786 -3.856 12.253 1.00 92.69 92 GLY A CA 1
ATOM 677 C C . GLY A 1 92 ? -5.677 -3.655 13.763 1.00 92.69 92 GLY A C 1
ATOM 678 O O . GLY A 1 92 ? -6.604 -3.994 14.492 1.00 92.69 92 GLY A O 1
ATOM 679 N N . LEU A 1 93 ? -4.601 -3.019 14.231 1.00 95.25 93 LEU A N 1
ATOM 680 C CA . LEU A 1 93 ? -4.449 -2.646 15.639 1.00 95.25 93 LEU A CA 1
ATOM 681 C C . LEU A 1 93 ? -5.520 -1.642 16.089 1.00 95.25 93 LEU A C 1
ATOM 683 O O . LEU A 1 93 ? -6.045 -1.788 17.187 1.00 95.25 93 LEU A O 1
ATOM 687 N N . ALA A 1 94 ? -5.878 -0.663 15.251 1.00 93.12 94 ALA A N 1
ATOM 688 C CA . ALA A 1 94 ? -6.962 0.275 15.553 1.00 93.12 94 ALA A CA 1
ATOM 689 C C . ALA A 1 94 ? -8.299 -0.454 15.764 1.00 93.12 94 ALA A C 1
ATOM 691 O O . ALA A 1 94 ? -9.014 -0.146 16.710 1.00 93.12 94 ALA A O 1
ATOM 692 N N . VAL A 1 95 ? -8.594 -1.457 14.927 1.00 92.12 95 VAL A N 1
ATOM 693 C CA . VAL A 1 95 ? -9.786 -2.309 15.062 1.00 92.12 95 VAL A CA 1
ATOM 694 C C . VAL A 1 95 ? -9.738 -3.155 16.336 1.00 92.12 95 VAL A C 1
ATOM 696 O O . VAL A 1 95 ? -10.749 -3.284 17.005 1.00 92.12 95 VAL A O 1
ATOM 699 N N . LEU A 1 96 ? -8.582 -3.714 16.706 1.00 94.38 96 LEU A N 1
ATOM 700 C CA . LEU A 1 96 ? -8.454 -4.535 17.921 1.00 94.38 96 LEU A CA 1
ATOM 701 C C . LEU A 1 96 ? -8.640 -3.743 19.223 1.00 94.38 96 LEU A C 1
ATOM 703 O O . LEU A 1 96 ? -8.989 -4.330 20.243 1.00 94.38 96 LEU A O 1
ATOM 707 N N . VAL A 1 97 ? -8.356 -2.442 19.195 1.00 93.75 97 VAL A N 1
ATOM 708 C CA . VAL A 1 97 ? -8.470 -1.539 20.351 1.00 93.75 97 VAL A CA 1
ATOM 709 C C . VAL A 1 97 ? -9.820 -0.806 20.368 1.00 93.75 97 VAL A C 1
ATOM 711 O O . VAL A 1 97 ? -10.110 -0.092 21.323 1.00 93.75 97 VAL A O 1
ATOM 714 N N . SER A 1 98 ? -10.644 -0.982 19.334 1.00 88.25 98 SER A N 1
ATOM 715 C CA . SER A 1 98 ? -11.967 -0.370 19.225 1.00 88.25 98 SER A CA 1
ATOM 716 C C . SER A 1 98 ? -13.081 -1.394 19.399 1.00 88.25 98 SER A C 1
ATOM 718 O O . SER A 1 98 ? -12.937 -2.551 19.008 1.00 88.25 98 SER A O 1
ATOM 720 N N . GLU A 1 99 ? -14.225 -0.951 19.913 1.00 85.88 99 GLU A N 1
ATOM 721 C CA . GLU A 1 99 ? -15.461 -1.738 19.934 1.00 85.88 99 GLU A CA 1
ATOM 722 C C . GLU A 1 99 ? -16.286 -1.597 18.637 1.00 85.88 99 GLU A C 1
ATOM 724 O O . GLU A 1 99 ? -17.293 -2.281 18.463 1.00 85.88 99 GLU A O 1
ATOM 729 N N . ALA A 1 100 ? -15.852 -0.756 17.686 1.00 85.06 100 ALA A N 1
ATOM 730 C CA . ALA A 1 100 ? -16.604 -0.446 16.466 1.00 85.06 100 ALA A CA 1
ATOM 731 C C . ALA A 1 100 ? -16.722 -1.617 15.475 1.00 85.06 100 ALA A C 1
ATOM 733 O O . ALA A 1 100 ? -17.616 -1.630 14.630 1.00 85.06 100 ALA A O 1
ATOM 734 N N . LEU A 1 101 ? -15.799 -2.581 15.523 1.00 86.94 101 LEU A N 1
ATOM 735 C CA . LEU A 1 101 ? -15.739 -3.695 14.579 1.00 86.94 101 LEU A CA 1
ATOM 736 C C . LEU A 1 101 ? -15.356 -5.004 15.283 1.00 86.94 101 LEU A C 1
ATOM 738 O O . LEU A 1 101 ? -14.651 -4.989 16.291 1.00 86.94 101 LEU A O 1
ATOM 742 N N . PRO A 1 102 ? -15.746 -6.167 14.729 1.00 89.19 102 PRO A N 1
ATOM 743 C CA . PRO A 1 102 ? -15.385 -7.456 15.303 1.00 89.19 102 PRO A CA 1
ATOM 744 C C . PRO A 1 102 ? -13.868 -7.678 15.388 1.00 89.19 102 PRO A C 1
ATOM 746 O O . PRO A 1 102 ? -13.134 -7.484 14.416 1.00 89.19 102 PRO A O 1
ATOM 749 N N . THR A 1 103 ? -13.400 -8.222 16.513 1.00 92.75 103 THR A N 1
ATOM 750 C CA . THR A 1 103 ? -11.971 -8.461 16.792 1.00 92.75 103 THR A CA 1
ATOM 751 C C . THR A 1 103 ? -11.281 -9.348 15.746 1.00 92.75 103 THR A C 1
ATOM 753 O O . THR A 1 103 ? -10.099 -9.167 15.453 1.00 92.75 103 THR A O 1
ATOM 756 N N . TRP A 1 104 ? -12.004 -10.301 15.140 1.00 93.31 104 TRP A N 1
ATOM 757 C CA . TRP A 1 104 ? -11.448 -11.167 14.091 1.00 93.31 104 TRP A CA 1
ATOM 758 C C . TRP A 1 104 ? -10.975 -10.365 12.870 1.00 93.31 104 TRP A C 1
ATOM 760 O O . TRP A 1 104 ? -9.972 -10.726 12.254 1.00 93.31 104 TRP A O 1
ATOM 770 N N . LEU A 1 105 ? -11.644 -9.252 12.554 1.00 89.94 105 LEU A N 1
ATOM 771 C CA . LEU A 1 105 ? -11.289 -8.389 11.432 1.00 89.94 105 LEU A CA 1
ATOM 772 C C . LEU A 1 105 ? -9.975 -7.644 11.702 1.00 89.94 105 LEU A C 1
ATOM 774 O O . LEU A 1 105 ? -9.131 -7.536 10.813 1.00 89.94 105 LEU A O 1
ATOM 778 N N . GLY A 1 106 ? -9.761 -7.214 12.948 1.00 91.81 106 GLY A N 1
ATOM 779 C CA . GLY A 1 106 ? -8.503 -6.605 13.378 1.00 91.81 106 GLY A CA 1
ATOM 780 C C . GLY A 1 106 ? -7.320 -7.570 13.273 1.00 91.81 106 GLY A C 1
ATOM 781 O O . GLY A 1 106 ? -6.271 -7.212 12.730 1.00 91.81 106 GLY A O 1
ATOM 782 N N . TRP A 1 107 ? -7.506 -8.828 13.688 1.00 96.31 107 TRP A N 1
ATOM 783 C CA . TRP A 1 107 ? -6.482 -9.867 13.530 1.00 96.31 107 TRP A CA 1
ATOM 784 C C . TRP A 1 107 ? -6.164 -10.172 12.069 1.00 96.31 107 TRP A C 1
ATOM 786 O O . TRP A 1 107 ? -4.990 -10.339 11.739 1.00 96.31 107 TRP A O 1
ATOM 796 N N . ILE A 1 108 ? -7.165 -10.190 11.181 1.00 93.50 108 ILE A N 1
ATOM 797 C CA . ILE A 1 108 ? -6.917 -10.314 9.739 1.00 93.50 108 ILE A CA 1
ATOM 798 C C . ILE A 1 108 ? -6.019 -9.178 9.257 1.00 93.50 108 ILE A C 1
ATOM 800 O O . ILE A 1 108 ? -5.049 -9.457 8.564 1.00 93.50 108 ILE A O 1
ATOM 804 N N . GLY A 1 109 ? -6.274 -7.928 9.651 1.00 92.25 109 GLY A N 1
ATOM 805 C CA . GLY A 1 109 ? -5.436 -6.789 9.264 1.00 92.25 109 GLY A CA 1
ATOM 806 C C . GLY A 1 109 ? -3.978 -6.924 9.676 1.00 92.25 109 GLY A C 1
ATOM 807 O O . GLY A 1 109 ? -3.072 -6.733 8.861 1.00 92.25 109 GLY A O 1
ATOM 808 N N . VAL A 1 110 ? -3.754 -7.310 10.934 1.00 95.75 110 VAL A N 1
ATOM 809 C CA . VAL A 1 110 ? -2.411 -7.530 11.482 1.00 95.75 110 VAL A CA 1
ATOM 810 C C . VAL A 1 110 ? -1.709 -8.676 10.754 1.00 95.75 110 VAL A C 1
ATOM 812 O O . VAL A 1 110 ? -0.610 -8.488 10.234 1.00 95.75 110 VAL A O 1
ATOM 815 N N . LEU A 1 111 ? -2.341 -9.850 10.674 1.00 95.12 111 LEU A N 1
ATOM 816 C CA . LEU A 1 111 ? -1.744 -11.032 10.050 1.00 95.12 111 LEU A CA 1
ATOM 817 C C . LEU A 1 111 ? -1.506 -10.825 8.553 1.00 95.12 111 LEU A C 1
ATOM 819 O O . LEU A 1 111 ? -0.451 -11.206 8.050 1.00 95.12 111 LEU A O 1
ATOM 823 N N . TRP A 1 112 ? -2.441 -10.181 7.854 1.00 91.06 112 TRP A N 1
ATOM 824 C CA . TRP A 1 112 ? -2.314 -9.836 6.441 1.00 91.06 112 TRP A CA 1
ATOM 825 C C . TRP A 1 112 ? -1.137 -8.898 6.212 1.00 91.06 112 TRP A C 1
ATOM 827 O O . TRP A 1 112 ? -0.239 -9.212 5.436 1.00 91.06 112 TRP A O 1
ATOM 837 N N . GLY A 1 113 ? -1.096 -7.769 6.922 1.00 91.50 113 GLY A N 1
ATOM 838 C CA . GLY A 1 113 ? -0.023 -6.797 6.760 1.00 91.50 113 GLY A CA 1
ATOM 839 C C . GLY A 1 113 ? 1.355 -7.384 7.085 1.00 91.50 113 GLY A C 1
ATOM 840 O O . GLY A 1 113 ? 2.299 -7.163 6.331 1.00 91.50 113 GLY A O 1
ATOM 841 N N . VAL A 1 114 ? 1.470 -8.203 8.138 1.00 94.56 114 VAL A N 1
ATOM 842 C CA . VAL A 1 114 ? 2.726 -8.891 8.485 1.00 94.56 114 VAL A CA 1
ATOM 843 C C . VAL A 1 114 ? 3.115 -9.918 7.423 1.00 94.56 114 VAL A C 1
ATOM 845 O O . VAL A 1 114 ? 4.243 -9.882 6.930 1.00 94.56 114 VAL A O 1
ATOM 848 N N . ALA A 1 115 ? 2.204 -10.818 7.041 1.00 92.19 115 ALA A N 1
ATOM 849 C CA . ALA A 1 115 ? 2.489 -11.874 6.072 1.00 92.19 115 ALA A CA 1
ATOM 850 C C . ALA A 1 115 ? 2.908 -11.297 4.716 1.00 92.19 115 ALA A C 1
ATOM 852 O O . ALA A 1 115 ? 3.872 -11.766 4.114 1.00 92.19 115 ALA A O 1
ATOM 853 N N . PHE A 1 116 ? 2.229 -10.247 4.257 1.00 90.62 116 PHE A N 1
ATOM 854 C CA . PHE A 1 116 ? 2.544 -9.604 2.991 1.00 90.62 116 PHE A CA 1
ATOM 855 C C . PHE A 1 116 ? 3.817 -8.757 3.054 1.00 90.62 116 PHE A C 1
ATOM 857 O O . PHE A 1 116 ? 4.598 -8.799 2.106 1.00 90.62 116 PHE A O 1
ATOM 864 N N . ALA A 1 117 ? 4.087 -8.053 4.158 1.00 90.62 117 ALA A N 1
ATOM 865 C CA . ALA A 1 117 ? 5.350 -7.333 4.325 1.00 90.62 117 ALA A CA 1
ATOM 866 C C . ALA A 1 117 ? 6.547 -8.293 4.338 1.00 90.62 117 ALA A C 1
ATOM 868 O O . ALA A 1 117 ? 7.516 -8.087 3.606 1.00 90.62 117 ALA A O 1
ATOM 869 N N . LEU A 1 118 ? 6.465 -9.372 5.122 1.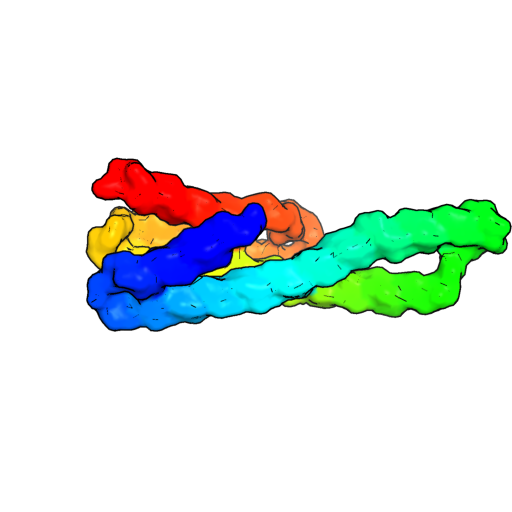00 92.25 118 LEU A N 1
ATOM 870 C CA . LEU A 1 118 ? 7.515 -10.389 5.188 1.00 92.25 118 LEU A CA 1
ATOM 871 C C . LEU A 1 118 ? 7.653 -11.141 3.865 1.00 92.25 118 LEU A C 1
ATOM 873 O O . LEU A 1 118 ? 8.772 -11.335 3.400 1.00 92.25 118 LEU A O 1
ATOM 877 N N . GLY A 1 119 ? 6.538 -11.513 3.232 1.00 89.62 119 GLY A N 1
ATOM 878 C CA . GLY A 1 119 ? 6.527 -12.145 1.915 1.00 89.62 119 GLY A CA 1
ATOM 879 C C . GLY A 1 119 ? 7.195 -11.267 0.859 1.00 89.62 119 GLY A C 1
ATOM 880 O O . GLY A 1 119 ? 8.066 -11.739 0.137 1.00 89.62 119 GLY A O 1
ATOM 881 N N . PHE A 1 120 ? 6.864 -9.974 0.829 1.00 89.56 120 PHE A N 1
ATOM 882 C CA . PHE A 1 120 ? 7.444 -8.999 -0.097 1.00 89.56 120 PHE A CA 1
ATOM 883 C C . PHE A 1 120 ? 8.951 -8.795 0.112 1.00 89.56 120 PHE A C 1
ATOM 885 O O . PHE A 1 120 ? 9.705 -8.686 -0.857 1.00 89.56 120 PHE A O 1
ATOM 892 N N . LEU A 1 121 ? 9.412 -8.785 1.366 1.00 90.00 121 LEU A N 1
ATOM 893 C CA . LEU A 1 121 ? 10.839 -8.734 1.691 1.00 90.00 121 LEU A CA 1
ATOM 894 C C . LEU A 1 121 ? 11.553 -10.039 1.305 1.00 90.00 121 LEU A C 1
ATOM 896 O O . LEU A 1 121 ? 12.619 -10.001 0.689 1.00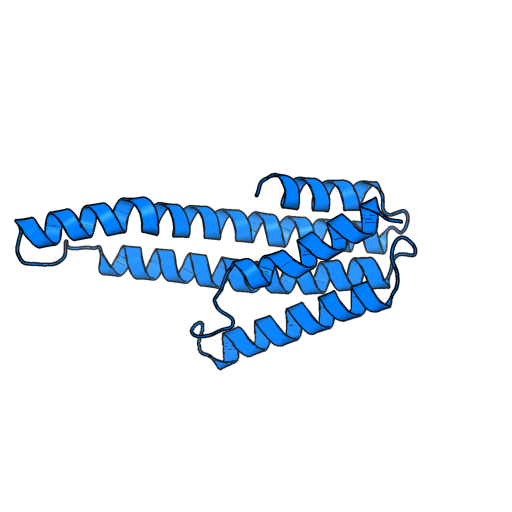 90.00 121 LEU A O 1
ATOM 900 N N . ALA A 1 122 ? 10.952 -11.191 1.612 1.00 90.38 122 ALA A N 1
ATOM 901 C CA . ALA A 1 122 ? 11.511 -12.511 1.326 1.00 90.38 122 ALA A CA 1
ATOM 902 C C . ALA A 1 122 ? 11.679 -12.757 -0.180 1.00 90.38 122 ALA A C 1
ATOM 904 O O . ALA A 1 122 ? 12.666 -13.354 -0.609 1.00 90.38 122 ALA A O 1
ATOM 905 N N . THR A 1 123 ? 10.764 -12.240 -1.000 1.00 87.38 123 THR A N 1
ATOM 906 C CA . THR A 1 123 ? 10.840 -12.327 -2.462 1.00 87.38 123 THR A CA 1
ATOM 907 C C . THR A 1 123 ? 11.659 -11.202 -3.100 1.00 87.38 123 THR A C 1
ATOM 909 O O . THR A 1 123 ? 11.607 -11.023 -4.317 1.00 87.38 123 THR A O 1
ATOM 912 N N . ARG A 1 124 ? 12.436 -10.445 -2.307 1.00 85.75 124 ARG A N 1
ATOM 913 C CA . ARG A 1 124 ? 13.295 -9.338 -2.769 1.00 85.75 124 ARG A CA 1
ATOM 914 C C . ARG A 1 124 ? 12.529 -8.316 -3.610 1.00 85.75 124 ARG A C 1
ATOM 916 O O . ARG A 1 124 ? 12.995 -7.903 -4.671 1.00 85.75 124 ARG A O 1
ATOM 923 N N . PHE A 1 125 ? 11.348 -7.927 -3.136 1.00 82.75 125 PHE A N 1
ATOM 924 C CA . PHE A 1 125 ? 10.468 -6.951 -3.783 1.00 82.75 125 PHE A CA 1
ATOM 925 C C . PHE A 1 125 ? 9.854 -7.416 -5.120 1.00 82.75 125 PHE A C 1
ATOM 927 O O . PHE A 1 125 ? 9.269 -6.619 -5.856 1.00 82.75 125 PHE A O 1
ATOM 934 N N . ALA A 1 126 ? 9.940 -8.711 -5.436 1.00 74.75 126 ALA A N 1
ATOM 935 C CA . ALA A 1 126 ? 9.378 -9.319 -6.642 1.00 74.75 126 ALA A CA 1
ATOM 936 C C . ALA A 1 126 ? 8.276 -10.348 -6.313 1.00 74.75 126 ALA A C 1
ATOM 938 O O . ALA A 1 126 ? 8.037 -10.680 -5.157 1.00 74.75 126 ALA A O 1
ATOM 939 N N . GLY A 1 127 ? 7.580 -10.875 -7.322 1.00 76.56 127 GLY A N 1
ATOM 940 C CA . GLY A 1 127 ? 6.676 -12.023 -7.151 1.00 76.56 127 GLY A CA 1
ATOM 941 C C . GLY A 1 127 ? 5.247 -11.695 -6.673 1.00 76.56 127 GLY A C 1
ATOM 942 O O . GLY A 1 127 ? 4.766 -10.579 -6.866 1.00 76.56 127 GLY A O 1
ATOM 943 N N . PRO A 1 128 ? 4.524 -12.667 -6.084 1.00 74.56 128 PRO A N 1
ATOM 944 C CA . PRO A 1 128 ? 3.067 -12.610 -5.893 1.00 74.56 128 PRO A CA 1
ATOM 945 C C . PRO A 1 128 ? 2.604 -11.662 -4.778 1.00 74.56 128 PRO A C 1
ATOM 947 O O . PRO A 1 128 ? 1.411 -11.418 -4.655 1.00 74.56 128 PRO A O 1
ATOM 950 N N . PHE A 1 129 ? 3.533 -11.107 -3.998 1.00 71.00 129 PHE A N 1
ATOM 951 C CA . PHE A 1 129 ? 3.281 -10.070 -2.988 1.00 71.00 129 PHE A CA 1
ATOM 952 C C . PHE A 1 129 ? 3.513 -8.655 -3.531 1.00 71.00 129 PHE A C 1
ATOM 954 O O . PHE A 1 129 ? 3.414 -7.676 -2.803 1.00 71.00 129 PHE A O 1
ATOM 961 N N . ASN A 1 130 ? 3.870 -8.540 -4.808 1.00 68.38 130 ASN A N 1
ATOM 962 C CA . ASN A 1 130 ? 3.973 -7.281 -5.524 1.00 68.38 130 ASN A CA 1
ATOM 963 C C . ASN A 1 130 ? 2.607 -6.718 -6.014 1.00 68.38 130 ASN A C 1
ATOM 965 O O . ASN A 1 130 ? 2.523 -5.502 -6.111 1.00 68.38 130 ASN A O 1
ATOM 969 N N . PRO A 1 131 ? 1.520 -7.485 -6.287 1.00 65.81 131 PRO A N 1
ATOM 970 C CA . PRO A 1 131 ? 0.288 -6.927 -6.845 1.00 65.81 131 PRO A CA 1
ATOM 971 C C . PRO A 1 131 ? -0.327 -5.846 -5.941 1.00 65.81 131 PRO A C 1
ATOM 973 O O . PRO A 1 131 ? -0.724 -6.152 -4.813 1.00 65.81 131 PRO A O 1
ATOM 976 N N . PRO A 1 132 ? -0.509 -4.609 -6.441 1.00 64.31 132 PRO A N 1
ATOM 977 C CA . PRO A 1 132 ? -1.004 -3.500 -5.625 1.00 64.31 132 PRO A CA 1
ATOM 978 C C . PRO A 1 132 ? -2.442 -3.751 -5.153 1.00 64.31 132 PRO A C 1
ATOM 980 O O . PRO A 1 132 ? -2.833 -3.323 -4.076 1.00 64.31 132 PRO A O 1
ATOM 983 N N . PHE A 1 133 ? -3.222 -4.537 -5.905 1.00 71.56 133 PHE A N 1
ATOM 984 C CA . PHE A 1 133 ? -4.588 -4.906 -5.532 1.00 71.56 133 PHE A CA 1
ATOM 985 C C . PHE A 1 133 ? -4.678 -5.574 -4.150 1.00 71.56 133 PHE A C 1
ATOM 987 O O . PHE A 1 133 ? -5.562 -5.238 -3.365 1.00 71.56 133 PHE A O 1
ATOM 994 N N . LEU A 1 134 ? -3.739 -6.468 -3.817 1.00 72.38 134 LEU A N 1
ATOM 995 C CA . LEU A 1 134 ? -3.756 -7.198 -2.543 1.00 72.38 134 LEU A CA 1
ATOM 996 C C . LEU A 1 134 ? -3.491 -6.275 -1.344 1.00 72.38 134 LEU A C 1
ATOM 998 O O . LEU A 1 134 ? -4.009 -6.515 -0.255 1.00 72.38 134 LEU A O 1
ATOM 1002 N N . ALA A 1 135 ? -2.756 -5.181 -1.553 1.00 73.12 135 ALA A N 1
ATOM 1003 C CA . ALA A 1 135 ? -2.512 -4.165 -0.533 1.00 73.12 135 ALA A CA 1
ATOM 1004 C C . ALA A 1 135 ? -3.758 -3.308 -0.220 1.00 73.12 135 ALA A C 1
ATOM 1006 O O . ALA A 1 135 ? -3.811 -2.649 0.816 1.00 73.12 135 ALA A O 1
ATOM 1007 N N . HIS A 1 136 ? -4.774 -3.329 -1.089 1.00 79.75 136 HIS A N 1
ATOM 1008 C CA . HIS A 1 136 ? -6.011 -2.555 -0.928 1.00 79.75 136 HIS A CA 1
ATOM 1009 C C . HIS A 1 136 ? -7.210 -3.396 -0.474 1.00 79.75 136 HIS A C 1
ATOM 1011 O O . HIS A 1 136 ? -8.228 -2.838 -0.070 1.00 79.75 136 HIS A O 1
ATOM 1017 N N . LEU A 1 137 ? -7.112 -4.728 -0.531 1.00 83.94 137 LEU A N 1
ATOM 1018 C CA . LEU A 1 137 ? -8.212 -5.621 -0.159 1.00 83.94 137 LEU A CA 1
ATOM 1019 C C . LEU A 1 137 ? -8.627 -5.456 1.302 1.00 83.94 137 LEU A C 1
ATOM 1021 O O . LEU A 1 137 ? -9.818 -5.373 1.589 1.00 83.94 137 LEU A O 1
ATOM 1025 N N . TYR A 1 138 ? -7.656 -5.363 2.211 1.00 85.00 138 TYR A N 1
ATOM 1026 C CA . TYR A 1 138 ? -7.951 -5.229 3.635 1.00 85.00 138 TYR A CA 1
ATOM 1027 C C . TYR A 1 138 ? -8.629 -3.892 3.970 1.00 85.00 138 TYR A C 1
ATOM 1029 O O . TYR A 1 138 ? -9.638 -3.849 4.669 1.00 85.00 138 TYR A O 1
ATOM 1037 N N . THR A 1 139 ? -8.129 -2.778 3.431 1.00 84.44 139 THR A N 1
ATOM 1038 C CA . THR A 1 139 ? -8.753 -1.467 3.667 1.00 84.44 139 THR A CA 1
ATOM 1039 C C . THR A 1 139 ? -10.159 -1.399 3.068 1.00 84.44 139 THR A C 1
ATOM 1041 O O . THR A 1 139 ? -11.052 -0.801 3.667 1.00 84.44 139 THR A O 1
ATOM 1044 N N . ALA A 1 140 ? -10.391 -2.063 1.931 1.00 83.06 140 ALA A N 1
ATOM 1045 C CA . ALA A 1 140 ? -11.723 -2.212 1.358 1.00 83.06 140 ALA A CA 1
ATOM 1046 C C . ALA A 1 140 ? -12.648 -3.070 2.240 1.00 83.06 140 ALA A C 1
ATOM 1048 O O . ALA A 1 140 ? -13.798 -2.686 2.444 1.00 83.06 140 ALA A O 1
ATOM 1049 N N . SER A 1 141 ? -12.168 -4.187 2.798 1.00 85.31 141 SER A N 1
ATOM 1050 C CA . SER A 1 141 ? -12.990 -5.047 3.658 1.00 85.31 141 SER A CA 1
ATOM 1051 C C . SER A 1 141 ? -13.385 -4.359 4.964 1.00 85.31 141 SER A C 1
ATOM 1053 O O . SER A 1 141 ? -14.522 -4.515 5.394 1.00 85.31 141 SER A O 1
ATOM 1055 N N . VAL A 1 142 ? -12.498 -3.549 5.555 1.00 83.81 142 VAL A N 1
ATOM 1056 C CA . VAL A 1 142 ? -12.840 -2.695 6.709 1.00 83.81 142 VAL A CA 1
ATOM 1057 C C . VAL A 1 142 ? -13.931 -1.690 6.338 1.00 83.81 142 VAL A C 1
ATOM 1059 O O . VAL A 1 142 ? -14.916 -1.568 7.058 1.00 83.81 142 VAL A O 1
ATOM 1062 N N . GLY A 1 143 ? -13.804 -1.017 5.189 1.00 82.12 143 GLY A N 1
ATOM 1063 C CA . GLY A 1 143 ? -14.822 -0.077 4.712 1.00 82.12 143 GLY A CA 1
ATOM 1064 C C . GLY A 1 143 ? -16.191 -0.728 4.493 1.00 82.12 143 GLY A C 1
ATOM 1065 O O . GLY A 1 143 ? -17.206 -0.153 4.867 1.00 82.12 143 GLY A O 1
ATOM 1066 N N . VAL A 1 144 ? -16.229 -1.942 3.935 1.00 84.38 144 VAL A N 1
ATOM 1067 C CA . VAL A 1 144 ? -17.478 -2.705 3.769 1.00 84.38 144 VAL A CA 1
ATOM 1068 C C . VAL A 1 144 ? -18.052 -3.123 5.121 1.00 84.38 144 VAL A C 1
ATOM 1070 O O . VAL A 1 144 ? -19.249 -2.970 5.333 1.00 84.38 144 VAL A O 1
ATOM 1073 N N . ALA A 1 145 ? -17.220 -3.612 6.044 1.00 83.56 145 ALA A N 1
ATOM 1074 C CA . ALA A 1 145 ? -17.677 -4.038 7.364 1.00 83.56 145 ALA A CA 1
ATOM 1075 C C . ALA A 1 145 ? -18.331 -2.890 8.150 1.00 83.56 145 ALA A C 1
ATOM 1077 O O . ALA A 1 145 ? -19.360 -3.107 8.777 1.00 83.56 145 ALA A O 1
ATOM 1078 N N . LEU A 1 146 ? -17.793 -1.671 8.042 1.00 80.62 146 LEU A N 1
ATOM 1079 C CA . LEU A 1 146 ? -18.358 -0.465 8.663 1.00 80.62 146 LEU A CA 1
ATOM 1080 C C . LEU A 1 146 ? -19.700 -0.019 8.072 1.00 80.62 146 LEU A C 1
ATOM 1082 O O . LEU A 1 146 ? -20.418 0.725 8.721 1.00 80.62 146 LEU A O 1
ATOM 1086 N N . LEU A 1 147 ? -20.016 -0.395 6.830 1.00 80.50 147 LEU A N 1
ATOM 1087 C CA . LEU A 1 147 ? -21.295 -0.043 6.198 1.00 80.50 147 LEU A CA 1
ATOM 1088 C C . LEU A 1 147 ? -22.410 -1.043 6.522 1.00 80.50 147 LEU A C 1
ATOM 1090 O O . LEU A 1 147 ? -23.579 -0.746 6.288 1.00 80.50 147 LEU A O 1
ATOM 1094 N N . VAL A 1 148 ? -22.043 -2.248 6.960 1.00 81.06 148 VAL A N 1
ATOM 1095 C CA . VAL A 1 148 ? -22.974 -3.361 7.206 1.00 81.06 148 VAL A CA 1
ATOM 1096 C C . VAL A 1 148 ? -23.251 -3.551 8.703 1.00 81.06 148 VAL A C 1
ATOM 1098 O O . VAL A 1 148 ? -24.242 -4.192 9.052 1.00 81.06 148 VAL A O 1
ATOM 1101 N N . HIS A 1 149 ? -22.397 -2.997 9.565 1.00 63.69 149 HIS A N 1
ATOM 1102 C CA . HIS A 1 149 ? -22.598 -2.897 11.011 1.00 63.69 149 HIS A CA 1
ATOM 1103 C C . HIS A 1 149 ? -23.239 -1.565 11.393 1.00 63.69 149 HIS A C 1
ATOM 1105 O O . HIS A 1 149 ? -24.054 -1.591 12.342 1.00 63.69 149 HIS A O 1
#

pLDDT: mean 87.47, std 8.73, range [50.69, 96.31]

Radius of gyration: 18.11 Å; chains: 1; bounding box: 43×23×56 Å

Foldseek 3Di:
DVVLLVLLQVVLVVFPDPLLNVLSVLLSVLQVQLVVLLVLLVCCVVPVVVVQVVVCVVPVHGDPCSVVVNVSSLVSLVSSLLSLLVSLLSNLVSQCRTPLADNVLSVCSNCLSVVLNVVCVVVVNDDDSSPVVSSCPSSVVVSVRNVVD